Protein AF-A0A5C6TWB2-F1 (afdb_monomer)

Solvent-accessible surface area (backbone atoms only — not comparable to full-atom values): 8806 Å² total; per-residue (Å²): 140,82,81,82,75,72,58,64,56,62,56,48,50,59,52,48,52,56,48,44,76,72,67,66,64,63,64,49,78,42,69,60,56,75,75,88,86,59,88,61,54,70,69,56,42,51,41,51,52,53,50,51,54,56,35,52,79,69,75,27,47,76,49,73,40,46,72,63,59,36,45,56,64,33,48,85,78,68,26,86,47,74,66,45,42,40,52,53,47,27,77,78,40,60,91,45,51,91,55,5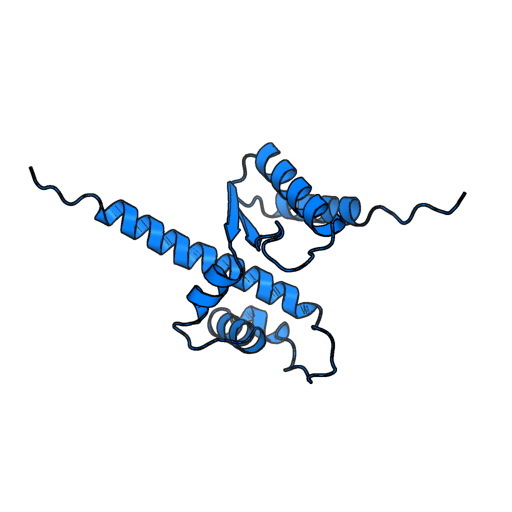9,68,74,89,78,56,94,90,52,77,86,60,78,54,50,58,59,41,57,50,49,45,47,53,51,28,46,56,53,53,48,49,51,51,51,52,52,64,61,62,68,70,69,90,78,127

Organism: NCBI:txid1176539

Structure (mmCIF, N/CA/C/O backbone):
data_AF-A0A5C6TWB2-F1
#
_entry.id   AF-A0A5C6TWB2-F1
#
loop_
_atom_site.group_PDB
_atom_site.id
_atom_site.type_symbol
_atom_site.label_atom_id
_atom_site.label_alt_id
_atom_site.label_comp_id
_atom_site.label_asym_id
_atom_site.label_entity_id
_atom_site.label_seq_id
_atom_site.pdbx_PDB_ins_code
_atom_site.Cartn_x
_atom_site.Cartn_y
_atom_site.Cartn_z
_atom_site.occupancy
_atom_site.B_iso_or_equiv
_atom_site.auth_seq_id
_atom_site.auth_comp_id
_atom_site.auth_asym_id
_atom_site.auth_atom_id
_atom_site.pdbx_PDB_model_num
ATOM 1 N N . MET A 1 1 ? -16.574 34.264 -2.355 1.00 31.61 1 MET A N 1
ATOM 2 C CA . MET A 1 1 ? -17.022 32.969 -1.799 1.00 31.61 1 MET A CA 1
ATOM 3 C C . MET A 1 1 ? -16.870 31.949 -2.913 1.00 31.61 1 MET A C 1
ATOM 5 O O . MET A 1 1 ? -17.583 32.057 -3.894 1.00 31.61 1 MET A O 1
ATOM 9 N N . SER A 1 2 ? -15.830 31.112 -2.863 1.00 33.62 2 SER A N 1
ATOM 10 C CA . SER A 1 2 ? -15.441 30.230 -3.975 1.00 33.62 2 SER A CA 1
ATOM 11 C C . SER A 1 2 ? -15.819 28.789 -3.648 1.00 33.62 2 SER A C 1
ATOM 13 O O . SER A 1 2 ? -15.489 28.296 -2.570 1.00 33.62 2 SER A O 1
ATOM 15 N N . ASP A 1 3 ? -16.534 28.175 -4.586 1.00 34.78 3 ASP A N 1
ATOM 16 C CA . ASP A 1 3 ? -17.171 26.868 -4.525 1.00 34.78 3 ASP A CA 1
ATOM 17 C C . ASP A 1 3 ? -16.318 25.731 -3.952 1.00 34.78 3 ASP A C 1
ATOM 19 O O . ASP A 1 3 ? -15.153 25.502 -4.293 1.00 34.78 3 ASP A O 1
ATOM 23 N N . THR A 1 4 ? -16.977 24.963 -3.092 1.00 44.50 4 THR A N 1
ATOM 24 C CA . THR A 1 4 ? -16.494 23.794 -2.369 1.00 44.50 4 THR A CA 1
ATOM 25 C C . THR A 1 4 ? -16.007 22.710 -3.331 1.00 44.50 4 THR A C 1
ATOM 27 O O . THR A 1 4 ? -16.767 21.885 -3.835 1.00 44.50 4 THR A O 1
ATOM 30 N N . LYS A 1 5 ? -14.688 22.669 -3.537 1.00 45.75 5 LYS A N 1
ATOM 31 C CA . LYS A 1 5 ? -13.926 21.500 -3.998 1.00 45.75 5 LYS A CA 1
ATOM 32 C C . LYS A 1 5 ? -14.345 20.310 -3.122 1.00 45.75 5 LYS A C 1
ATOM 34 O O . LYS A 1 5 ? -13.840 20.1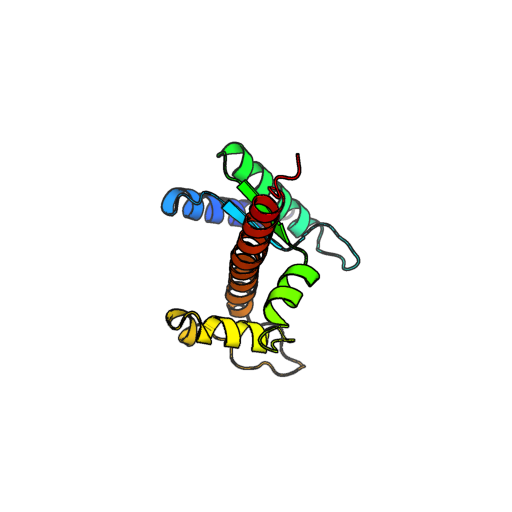80 -2.010 1.00 45.75 5 LYS A O 1
ATOM 39 N N . ALA A 1 6 ? -15.296 19.493 -3.581 1.00 52.31 6 ALA A N 1
ATOM 40 C CA . ALA A 1 6 ? -15.813 18.340 -2.843 1.00 52.31 6 ALA A CA 1
ATOM 41 C C . ALA A 1 6 ? -14.662 17.590 -2.154 1.00 52.31 6 ALA A C 1
ATOM 43 O O . ALA A 1 6 ? -13.671 17.253 -2.813 1.00 52.31 6 ALA A O 1
ATOM 44 N N . ASP A 1 7 ? -14.756 17.400 -0.834 1.00 82.50 7 ASP A N 1
ATOM 45 C CA . ASP A 1 7 ? -13.650 16.891 -0.024 1.00 82.50 7 ASP A CA 1
ATOM 46 C C . ASP A 1 7 ? -13.195 15.521 -0.551 1.00 82.50 7 ASP A C 1
ATOM 48 O O . ASP A 1 7 ? -13.847 14.488 -0.365 1.00 82.50 7 ASP A O 1
ATOM 52 N N . LYS A 1 8 ? -12.060 15.524 -1.259 1.00 82.06 8 LYS A N 1
ATOM 53 C CA . LYS A 1 8 ? -11.481 14.333 -1.888 1.00 82.06 8 LYS A CA 1
ATOM 54 C C . LYS A 1 8 ? -11.216 13.243 -0.855 1.00 82.06 8 LYS A C 1
ATOM 56 O O . LYS A 1 8 ? -11.328 12.069 -1.195 1.00 82.06 8 LYS A O 1
ATOM 61 N N . ASN A 1 9 ? -10.881 13.617 0.381 1.00 89.62 9 ASN A N 1
ATOM 62 C CA . ASN A 1 9 ? -10.632 12.653 1.443 1.00 89.62 9 ASN A CA 1
ATOM 63 C C . ASN A 1 9 ? -11.942 11.991 1.881 1.00 89.62 9 ASN A C 1
ATOM 65 O O . ASN A 1 9 ? -11.996 10.765 1.924 1.00 89.62 9 ASN A O 1
ATOM 69 N N . ALA A 1 10 ? -13.013 12.763 2.079 1.00 89.88 10 ALA A N 1
ATOM 70 C CA . ALA A 1 10 ? -14.342 12.211 2.349 1.00 89.88 10 ALA A CA 1
ATOM 71 C C . ALA A 1 10 ? -14.820 11.283 1.216 1.00 89.88 10 ALA A C 1
ATOM 73 O O . ALA A 1 10 ? -15.374 10.214 1.463 1.00 89.88 10 ALA A O 1
ATOM 74 N N . GLY A 1 11 ? -14.560 11.652 -0.043 1.00 92.44 11 GLY A N 1
ATOM 75 C CA . GLY A 1 11 ? -14.840 10.793 -1.196 1.00 92.44 11 GLY A CA 1
ATOM 76 C C . GLY A 1 11 ? -14.058 9.474 -1.184 1.00 92.44 11 GLY A C 1
ATOM 77 O O . GLY A 1 11 ? -14.613 8.434 -1.535 1.00 92.44 11 GLY A O 1
ATOM 78 N N . CYS A 1 12 ? -12.788 9.501 -0.774 1.00 91.50 12 CYS A N 1
ATOM 79 C CA . CYS A 1 12 ? -11.973 8.299 -0.596 1.00 91.50 12 CYS A CA 1
ATOM 80 C C . CYS A 1 12 ? -12.491 7.416 0.546 1.00 91.50 12 CYS A C 1
ATOM 82 O O . CYS A 1 12 ? -12.641 6.216 0.336 1.00 91.50 12 CYS A O 1
ATOM 84 N N . LEU A 1 13 ? -12.815 7.995 1.707 1.00 94.56 13 LEU A N 1
ATOM 85 C CA . LEU A 1 13 ? -13.324 7.248 2.863 1.00 94.56 13 LEU A CA 1
ATOM 86 C C . LEU A 1 13 ? -14.646 6.545 2.546 1.00 94.56 13 LEU A C 1
ATOM 88 O O . LEU A 1 13 ? -14.746 5.344 2.755 1.00 94.56 13 LEU A O 1
ATOM 92 N N . ARG A 1 14 ? -15.595 7.224 1.887 1.00 95.31 14 ARG A N 1
ATOM 93 C CA . ARG A 1 14 ? -16.853 6.588 1.451 1.00 95.31 14 ARG A CA 1
ATOM 94 C C . ARG A 1 14 ? -16.640 5.390 0.527 1.00 95.31 14 ARG A C 1
ATOM 96 O O . ARG A 1 14 ? -17.420 4.443 0.545 1.00 95.31 14 ARG A O 1
ATOM 103 N N . LYS A 1 15 ? -15.623 5.433 -0.341 1.00 95.12 15 LYS A N 1
ATOM 104 C CA . LYS A 1 15 ? -15.290 4.291 -1.208 1.00 95.12 15 LYS A CA 1
ATOM 105 C C . LYS A 1 15 ? -14.669 3.155 -0.406 1.00 95.12 15 LYS A C 1
ATOM 107 O O . LYS A 1 15 ? -15.011 2.006 -0.655 1.00 95.12 15 LYS A O 1
ATOM 112 N N . LEU A 1 16 ? -13.789 3.482 0.537 1.00 94.56 16 LEU A N 1
ATOM 113 C CA . LEU A 1 16 ? -13.174 2.497 1.414 1.00 94.56 16 LEU A CA 1
ATOM 114 C C . LEU A 1 16 ? -14.222 1.796 2.283 1.00 94.56 16 LEU A C 1
ATOM 116 O O . LEU A 1 16 ? -14.222 0.575 2.333 1.00 94.56 16 LEU A O 1
ATOM 120 N N . GLU A 1 17 ? -15.157 2.536 2.879 1.00 95.50 17 GLU A N 1
ATOM 121 C CA . GLU A 1 17 ? -16.267 1.967 3.655 1.00 95.50 17 GLU A CA 1
ATOM 122 C C . GLU A 1 17 ? -17.069 0.951 2.839 1.00 95.50 17 GLU A C 1
ATOM 124 O O . GLU A 1 17 ? -17.334 -0.142 3.320 1.00 95.50 17 GLU A O 1
ATOM 129 N N . LYS A 1 18 ? -17.384 1.253 1.571 1.00 96.56 18 LYS A N 1
ATOM 130 C CA . LYS A 1 18 ? -18.068 0.296 0.682 1.00 96.56 18 LYS A CA 1
ATOM 131 C C . LYS A 1 18 ? -17.263 -0.983 0.447 1.00 96.56 18 LYS A C 1
ATOM 133 O O . LYS A 1 18 ? -17.857 -2.044 0.297 1.00 96.56 18 LYS A O 1
ATOM 138 N N . ILE A 1 19 ? -15.936 -0.882 0.365 1.00 95.00 19 ILE A N 1
ATOM 139 C CA . ILE A 1 19 ? -15.054 -2.044 0.196 1.00 95.00 19 ILE A CA 1
ATOM 140 C C . ILE A 1 19 ? -15.011 -2.854 1.494 1.00 95.00 19 ILE A C 1
ATOM 142 O O . ILE A 1 19 ? -15.200 -4.064 1.440 1.00 95.00 19 ILE A O 1
ATOM 146 N N . ILE A 1 20 ? -14.838 -2.191 2.642 1.00 95.12 20 ILE A N 1
ATOM 147 C CA . ILE A 1 20 ? -14.837 -2.824 3.969 1.00 95.12 20 ILE A CA 1
ATOM 148 C C . ILE A 1 20 ? -16.152 -3.568 4.200 1.00 95.12 20 ILE A C 1
ATOM 150 O O . ILE A 1 20 ? -16.122 -4.747 4.518 1.00 95.12 20 ILE A O 1
ATOM 154 N N . SER A 1 21 ? -17.301 -2.930 3.961 1.00 95.00 21 SER A N 1
ATOM 155 C CA . SER A 1 21 ? -18.609 -3.570 4.150 1.00 95.00 21 SER A CA 1
ATOM 156 C C . SER A 1 21 ? -18.869 -4.738 3.198 1.00 95.00 21 SER A C 1
ATOM 158 O O . SER A 1 21 ? -19.740 -5.551 3.468 1.00 95.00 21 SER A O 1
ATOM 160 N N . ARG A 1 22 ? -18.182 -4.797 2.050 1.00 96.88 22 ARG A N 1
ATOM 161 C CA . ARG A 1 22 ? -18.362 -5.874 1.067 1.00 96.88 22 ARG A CA 1
ATOM 162 C C . ARG A 1 22 ? -17.430 -7.055 1.315 1.00 96.88 22 ARG A C 1
ATOM 164 O O . ARG A 1 22 ? -17.805 -8.179 1.008 1.00 96.88 22 ARG A O 1
ATOM 171 N N . LEU A 1 23 ? -16.197 -6.781 1.731 1.00 94.69 23 LEU A N 1
ATOM 172 C CA . LEU A 1 23 ? -15.136 -7.784 1.833 1.00 94.69 23 LEU A CA 1
ATOM 173 C C . LEU A 1 23 ? -14.840 -8.205 3.273 1.00 94.69 23 LEU A C 1
ATOM 175 O O . LEU A 1 23 ? -14.125 -9.181 3.450 1.00 94.69 23 LEU A O 1
ATOM 179 N N . GLU A 1 24 ? -15.336 -7.454 4.259 1.00 94.19 24 GLU A N 1
ATOM 180 C CA . GLU A 1 24 ? -15.157 -7.700 5.695 1.00 94.19 24 GLU A CA 1
ATOM 181 C C . GLU A 1 24 ? -13.706 -8.063 6.069 1.00 94.19 24 GLU A C 1
ATOM 183 O O . GLU A 1 24 ? -13.445 -9.119 6.647 1.00 94.19 24 GLU A O 1
ATOM 188 N N . PRO A 1 25 ? -12.720 -7.220 5.700 1.00 94.06 25 PRO A N 1
ATOM 189 C CA . PRO A 1 25 ? -11.325 -7.536 5.956 1.00 94.06 25 PRO A CA 1
ATOM 190 C C . PRO A 1 25 ? -11.036 -7.530 7.461 1.00 94.06 25 PRO A C 1
ATOM 192 O O . PRO A 1 25 ? -11.539 -6.683 8.192 1.00 94.06 25 PRO A O 1
ATOM 195 N N . GLN A 1 26 ? -10.160 -8.429 7.907 1.00 92.88 26 GLN A N 1
ATOM 196 C CA . GLN A 1 26 ? -9.679 -8.453 9.295 1.00 92.88 26 GLN A CA 1
ATOM 197 C C . GLN A 1 26 ? -8.538 -7.450 9.527 1.00 92.88 26 GLN A C 1
ATOM 199 O O . GLN A 1 26 ? -8.441 -6.852 10.599 1.00 92.88 26 GLN A O 1
ATOM 204 N N . THR A 1 27 ? -7.720 -7.218 8.495 1.00 93.31 27 THR A N 1
ATOM 205 C CA . THR A 1 27 ? -6.515 -6.386 8.574 1.00 93.31 27 THR A CA 1
ATOM 206 C C . THR A 1 27 ? -6.447 -5.413 7.397 1.00 93.31 27 THR A C 1
ATOM 208 O O . THR A 1 27 ? -6.677 -5.781 6.242 1.00 93.31 27 THR A O 1
ATOM 211 N N . ILE A 1 28 ? -6.094 -4.157 7.678 1.00 94.44 28 ILE A N 1
ATOM 212 C CA . ILE A 1 28 ? -5.780 -3.129 6.682 1.00 94.44 28 ILE A CA 1
ATOM 213 C C . ILE A 1 28 ? -4.282 -2.841 6.726 1.00 94.44 28 ILE A C 1
ATOM 215 O O . ILE A 1 28 ? -3.742 -2.404 7.741 1.00 94.44 28 ILE A O 1
ATOM 219 N N . VAL A 1 29 ? -3.614 -3.030 5.589 1.00 94.31 29 VAL A N 1
ATOM 220 C CA . VAL A 1 29 ? -2.179 -2.770 5.446 1.00 94.31 29 VAL A CA 1
ATOM 221 C C . VAL A 1 29 ? -1.954 -1.417 4.773 1.00 94.31 29 VAL A C 1
ATOM 223 O O . VAL A 1 29 ? -2.532 -1.130 3.723 1.00 94.31 29 VAL A O 1
ATOM 226 N N . LEU A 1 30 ? -1.095 -0.580 5.356 1.00 92.69 30 LEU A N 1
ATOM 227 C CA . LEU A 1 30 ? -0.726 0.731 4.824 1.00 92.69 30 LEU A CA 1
ATOM 228 C C . LEU A 1 30 ? 0.790 0.857 4.647 1.00 92.69 30 LEU A C 1
ATOM 230 O O . LEU A 1 30 ? 1.582 0.395 5.462 1.00 92.69 30 LEU A O 1
ATOM 234 N N . GLU A 1 31 ? 1.207 1.569 3.604 1.00 90.06 31 GLU A N 1
ATOM 235 C CA . GLU A 1 31 ? 2.579 2.072 3.534 1.00 90.06 31 GLU A CA 1
ATOM 236 C C . GLU A 1 31 ? 2.752 3.221 4.541 1.00 90.06 31 GLU A C 1
ATOM 238 O O . GLU A 1 31 ? 1.863 4.070 4.673 1.00 90.06 31 GLU A O 1
ATOM 243 N N . ALA A 1 32 ? 3.912 3.290 5.197 1.00 88.50 32 ALA A N 1
ATOM 244 C CA . ALA A 1 32 ? 4.281 4.357 6.115 1.00 88.50 32 ALA A CA 1
ATOM 245 C C . ALA A 1 32 ? 4.006 5.732 5.491 1.00 88.50 32 ALA A C 1
ATOM 247 O O . ALA A 1 32 ? 4.536 6.112 4.437 1.00 88.50 32 ALA A O 1
ATOM 248 N N . PHE A 1 33 ? 3.114 6.464 6.149 1.00 83.06 33 PHE A N 1
ATOM 249 C CA . PHE A 1 33 ? 2.581 7.734 5.672 1.00 83.06 33 PHE A CA 1
ATOM 250 C C . PHE A 1 33 ? 3.046 8.919 6.515 1.00 83.06 33 PHE A C 1
ATOM 252 O O . PHE A 1 33 ? 2.946 10.053 6.044 1.00 83.06 33 PHE A O 1
ATOM 259 N N . GLU A 1 34 ? 3.567 8.666 7.717 1.00 76.25 34 GLU A N 1
ATOM 260 C CA . GLU A 1 34 ? 4.221 9.685 8.529 1.00 76.25 34 GLU A CA 1
ATOM 261 C C . GLU A 1 34 ? 5.572 10.069 7.893 1.00 76.25 34 GLU A C 1
ATOM 263 O O . GLU A 1 34 ? 6.261 9.227 7.304 1.00 76.25 34 GLU A O 1
ATOM 268 N N . PRO A 1 35 ? 5.940 11.357 7.914 1.00 60.31 35 PRO A N 1
ATOM 269 C CA . PRO A 1 35 ? 7.107 11.839 7.190 1.00 60.31 35 PRO A CA 1
ATOM 270 C C . PRO A 1 35 ? 8.407 11.356 7.850 1.00 60.31 35 PRO A C 1
ATOM 272 O O . PRO A 1 35 ? 8.714 11.771 8.959 1.00 60.31 35 PRO A O 1
ATOM 275 N N . SER A 1 36 ? 9.207 10.543 7.147 1.00 60.78 36 SER A N 1
ATOM 276 C CA . SER A 1 36 ? 10.587 10.235 7.572 1.00 60.78 36 SER A CA 1
ATOM 277 C C . SER A 1 36 ? 11.659 11.064 6.851 1.00 60.78 36 SER A C 1
ATOM 279 O O . SER A 1 36 ? 12.752 11.223 7.377 1.00 60.78 36 SER A O 1
ATOM 281 N N . SER A 1 37 ? 11.363 11.630 5.673 1.00 48.44 37 SER A N 1
ATOM 282 C CA . SER A 1 37 ? 12.286 12.525 4.932 1.00 48.44 37 SER A CA 1
ATOM 283 C C . SER A 1 37 ? 11.691 13.131 3.651 1.00 48.44 37 SER A C 1
ATOM 285 O O . SER A 1 37 ? 12.175 14.147 3.160 1.00 48.44 37 SER A O 1
ATOM 287 N N . ALA A 1 38 ? 10.609 12.558 3.109 1.00 52.62 38 ALA A N 1
ATOM 288 C CA . ALA A 1 38 ? 9.909 13.079 1.935 1.00 52.62 38 ALA A CA 1
ATOM 289 C C . ALA A 1 38 ? 8.541 13.657 2.327 1.00 52.62 38 ALA A C 1
ATOM 291 O O . ALA A 1 38 ? 7.731 12.972 2.953 1.00 52.62 38 ALA A O 1
ATOM 292 N N . LYS A 1 39 ? 8.269 14.911 1.933 1.00 55.72 39 LYS A N 1
ATOM 293 C CA . LYS A 1 39 ? 7.019 15.645 2.205 1.00 55.72 39 LYS A CA 1
ATOM 294 C C . LYS A 1 39 ? 5.809 14.948 1.557 1.00 55.72 39 LYS A C 1
ATOM 296 O O . LYS A 1 39 ? 5.337 15.360 0.497 1.00 55.72 39 LYS A O 1
ATOM 301 N N . ARG A 1 40 ? 5.262 13.899 2.188 1.00 70.56 40 ARG A N 1
ATOM 302 C CA . ARG A 1 40 ? 3.882 13.464 1.921 1.00 70.56 40 ARG A CA 1
ATOM 303 C C . ARG A 1 40 ? 2.993 14.678 2.181 1.00 70.56 40 ARG A C 1
ATOM 305 O O . ARG A 1 40 ? 3.134 15.350 3.200 1.00 70.56 40 ARG A O 1
ATOM 312 N N . SER A 1 41 ? 2.096 14.994 1.247 1.00 80.25 41 SER A N 1
ATOM 313 C CA . SER A 1 41 ? 1.199 16.135 1.443 1.00 80.25 41 SER A CA 1
ATOM 314 C C . SER A 1 41 ? 0.400 15.939 2.734 1.00 80.25 41 SER A C 1
ATOM 316 O O . SER A 1 41 ? -0.087 14.834 2.986 1.00 80.25 41 SER A O 1
ATOM 318 N N . THR A 1 42 ? 0.211 17.007 3.507 1.00 84.50 42 THR A N 1
ATOM 319 C CA . THR A 1 42 ? -0.600 17.012 4.740 1.00 84.50 42 THR A CA 1
ATOM 320 C C . THR A 1 42 ? -1.967 16.355 4.537 1.00 84.50 42 THR A C 1
ATOM 322 O O . THR A 1 42 ? -2.460 15.637 5.402 1.00 84.50 42 THR A O 1
ATOM 325 N N . ARG A 1 43 ? -2.555 16.522 3.346 1.00 87.62 43 ARG A N 1
ATOM 326 C CA . ARG A 1 43 ? -3.810 15.881 2.943 1.00 87.62 43 ARG A CA 1
ATOM 327 C C . ARG A 1 43 ? -3.751 14.346 2.949 1.00 87.62 43 ARG A C 1
ATOM 329 O O . ARG A 1 43 ? -4.729 13.726 3.356 1.00 87.62 43 ARG A O 1
ATOM 336 N N . ILE A 1 44 ? -2.655 13.740 2.483 1.00 87.06 44 ILE A N 1
ATOM 337 C CA . ILE A 1 44 ? -2.478 12.274 2.458 1.00 87.06 44 ILE A CA 1
ATOM 338 C C . ILE A 1 44 ? -2.301 11.745 3.878 1.00 87.06 44 ILE A C 1
ATOM 340 O O . ILE A 1 44 ? -2.951 10.770 4.226 1.00 87.06 44 ILE A O 1
ATOM 344 N N . VAL A 1 45 ? -1.501 12.423 4.707 1.00 89.38 45 VAL A N 1
ATOM 345 C CA . VAL A 1 45 ? -1.337 12.059 6.125 1.00 89.38 45 VAL A CA 1
ATOM 346 C C . VAL A 1 45 ? -2.690 12.065 6.836 1.00 89.38 45 VAL A C 1
ATOM 348 O O . VAL A 1 45 ? -3.055 11.088 7.481 1.00 89.38 45 VAL A O 1
ATOM 351 N N . ARG A 1 46 ? -3.488 13.126 6.642 1.00 90.38 46 ARG A N 1
ATOM 352 C CA . ARG A 1 46 ? -4.855 13.211 7.182 1.00 90.38 46 ARG A CA 1
ATOM 353 C C . ARG A 1 46 ? -5.739 12.063 6.701 1.00 90.38 46 ARG A C 1
ATOM 355 O O . ARG A 1 46 ? -6.416 11.460 7.519 1.00 90.38 46 ARG A O 1
ATOM 362 N N . LEU A 1 47 ? -5.709 11.745 5.403 1.00 91.81 47 LEU A N 1
ATOM 363 C CA . LEU A 1 47 ? -6.482 10.628 4.858 1.00 91.81 47 LEU A CA 1
ATOM 364 C C . LEU A 1 47 ? -6.081 9.303 5.514 1.00 91.81 47 LEU A C 1
ATOM 366 O O . LEU A 1 47 ? -6.957 8.578 5.964 1.00 91.81 47 LEU A O 1
ATOM 370 N N . CYS A 1 48 ? -4.785 9.002 5.600 1.00 92.25 48 CYS A N 1
ATOM 371 C CA . CYS A 1 48 ? -4.302 7.774 6.226 1.00 92.25 48 CYS A CA 1
ATOM 372 C C . CYS A 1 48 ? -4.716 7.689 7.698 1.00 92.25 48 CYS A C 1
ATOM 374 O O . CYS A 1 48 ? -5.234 6.659 8.107 1.00 92.25 48 CYS A O 1
ATOM 376 N N . ARG A 1 49 ? -4.604 8.777 8.472 1.00 93.06 49 ARG A N 1
ATOM 377 C CA . ARG A 1 49 ? -5.092 8.815 9.863 1.00 93.06 49 ARG A CA 1
ATOM 378 C C . ARG A 1 49 ? -6.597 8.562 9.962 1.00 93.06 49 ARG A C 1
ATOM 380 O O . ARG A 1 49 ? -7.024 7.813 10.832 1.00 93.06 49 ARG A O 1
ATOM 387 N N . SER A 1 50 ? -7.399 9.125 9.056 1.00 95.00 50 SER A N 1
ATOM 388 C CA . SER A 1 50 ? -8.837 8.830 8.999 1.00 95.00 50 SER A CA 1
ATOM 389 C C . SER A 1 50 ? -9.124 7.371 8.635 1.00 95.00 50 SER A C 1
ATOM 391 O O . SER A 1 50 ? -10.064 6.797 9.170 1.00 95.00 50 SER A O 1
ATOM 393 N N . VAL A 1 51 ? -8.315 6.761 7.762 1.00 94.44 51 VAL A N 1
ATOM 394 C CA . VAL A 1 51 ? -8.403 5.325 7.455 1.00 94.44 51 VAL A CA 1
ATOM 395 C C . VAL A 1 51 ? -8.089 4.487 8.693 1.00 94.44 51 VAL A C 1
ATOM 397 O O . VAL A 1 51 ? -8.844 3.568 8.987 1.00 94.44 51 VAL A O 1
ATOM 400 N N . VAL A 1 52 ? -7.039 4.828 9.448 1.00 94.44 52 VAL A N 1
ATOM 401 C CA . VAL A 1 52 ? -6.705 4.139 10.707 1.00 94.44 52 VAL A CA 1
ATOM 402 C C . VAL A 1 52 ? -7.852 4.245 11.712 1.00 94.44 52 VAL A C 1
ATOM 404 O O . VAL A 1 52 ? -8.285 3.232 12.248 1.00 94.44 52 VAL A O 1
ATOM 407 N N . ALA A 1 5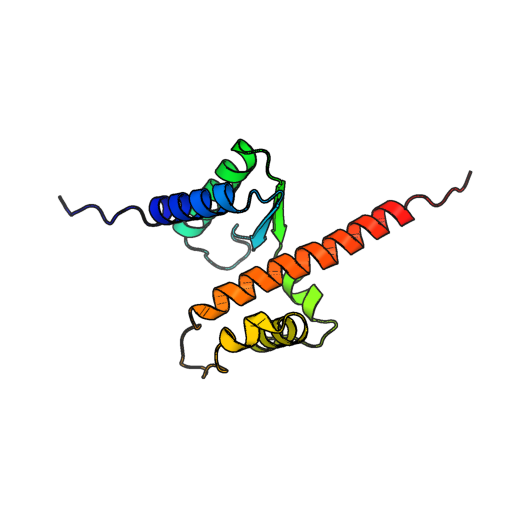3 ? -8.399 5.445 11.917 1.00 95.31 53 ALA A N 1
ATOM 408 C CA . ALA A 1 53 ? -9.511 5.654 12.843 1.00 95.31 53 ALA A CA 1
ATOM 409 C C . ALA A 1 53 ? -10.779 4.882 12.429 1.00 95.31 53 ALA A C 1
ATOM 411 O O . ALA A 1 53 ? -11.457 4.297 13.272 1.00 95.31 53 ALA A O 1
ATOM 412 N N . LEU A 1 54 ? -11.094 4.849 11.128 1.00 94.81 54 LEU A N 1
ATOM 413 C CA . LEU A 1 54 ? -12.193 4.042 10.592 1.00 94.81 54 LEU A CA 1
ATOM 414 C C . LEU A 1 54 ? -11.951 2.544 10.810 1.00 94.81 54 LEU A C 1
ATOM 416 O O . LEU A 1 54 ? -12.887 1.811 11.111 1.00 94.81 54 LEU A O 1
ATOM 420 N N . ALA A 1 55 ? -10.712 2.088 10.645 1.00 93.75 55 ALA A N 1
ATOM 421 C CA . ALA A 1 55 ? -10.373 0.687 10.817 1.00 93.75 55 ALA A CA 1
ATOM 422 C C . ALA A 1 55 ? -10.538 0.237 12.276 1.00 93.75 55 ALA A C 1
ATOM 424 O O . ALA A 1 55 ? -11.228 -0.740 12.563 1.00 93.75 55 ALA A O 1
ATOM 425 N N . GLN A 1 56 ? -9.984 1.027 13.196 1.00 92.88 56 GLN A N 1
ATOM 426 C CA . GLN A 1 56 ? -10.058 0.793 14.636 1.00 92.88 56 GLN A CA 1
ATOM 427 C C . GLN A 1 56 ? -11.499 0.826 15.156 1.00 92.88 56 GLN A C 1
ATOM 429 O O . GLN A 1 56 ? -11.875 -0.029 15.953 1.00 92.88 56 GLN A O 1
ATOM 434 N N . SER A 1 57 ? -12.340 1.752 14.675 1.00 94.38 57 SER A N 1
ATOM 435 C CA . SER A 1 57 ? -13.754 1.816 15.086 1.00 94.38 57 SER A CA 1
ATOM 436 C C . SER A 1 57 ? -14.584 0.608 14.639 1.00 94.38 57 SER A C 1
ATOM 438 O O . SER A 1 57 ? -15.685 0.392 15.140 1.00 94.38 57 SER A O 1
ATOM 440 N N . ARG A 1 58 ? -14.053 -0.191 13.710 1.00 92.69 58 ARG A N 1
ATOM 441 C CA . ARG A 1 58 ? -14.641 -1.437 13.208 1.00 92.69 58 ARG A CA 1
ATOM 442 C C . ARG A 1 58 ? -13.939 -2.685 13.758 1.00 92.69 58 ARG A C 1
ATOM 444 O O . ARG A 1 58 ? -14.259 -3.779 13.314 1.00 92.69 58 ARG A O 1
ATOM 451 N N . GLY A 1 59 ? -12.994 -2.530 14.690 1.00 93.00 59 GLY A N 1
ATOM 452 C CA . GLY A 1 59 ? -12.250 -3.642 15.290 1.00 93.00 59 GLY A CA 1
ATOM 453 C C . GLY A 1 59 ? -11.241 -4.317 14.355 1.00 93.00 59 GLY A C 1
ATOM 454 O O . GLY A 1 59 ? -10.814 -5.429 14.642 1.00 93.00 59 GLY A O 1
ATOM 455 N N . MET A 1 60 ? -10.868 -3.674 13.245 1.00 94.75 60 MET A N 1
ATOM 456 C CA . MET A 1 60 ? -9.871 -4.210 12.316 1.00 94.75 60 MET A CA 1
ATOM 457 C C . MET A 1 60 ? -8.452 -3.891 12.788 1.00 94.75 60 MET A C 1
ATOM 459 O O . MET A 1 60 ? -8.180 -2.801 13.302 1.00 94.75 60 MET A O 1
ATOM 463 N N . GLU A 1 61 ? -7.527 -4.810 12.528 1.00 94.00 61 GLU A N 1
ATOM 464 C CA . GLU A 1 61 ? -6.102 -4.562 12.709 1.00 94.00 61 GLU A CA 1
ATOM 465 C C . GLU A 1 61 ? -5.597 -3.595 11.627 1.00 94.00 61 GLU A C 1
ATOM 467 O O . GLU A 1 61 ? -5.989 -3.665 10.459 1.00 94.00 61 GLU A O 1
ATOM 472 N N . VAL A 1 62 ? -4.698 -2.685 12.003 1.00 93.06 62 VAL A N 1
ATOM 473 C CA . VAL A 1 62 ? -3.992 -1.827 11.048 1.00 93.06 62 VAL A CA 1
ATOM 474 C C . VAL A 1 62 ? -2.503 -2.066 11.171 1.00 93.06 62 VAL A C 1
ATOM 476 O O . VAL A 1 62 ? -1.914 -1.800 12.216 1.00 93.06 62 VAL A O 1
ATOM 479 N N . VAL A 1 63 ? -1.887 -2.485 10.070 1.00 93.00 63 VAL A N 1
ATOM 480 C CA . VAL A 1 63 ? -0.445 -2.720 9.998 1.00 93.00 63 VAL A CA 1
ATOM 481 C C . VAL A 1 63 ? 0.187 -1.723 9.042 1.00 93.00 63 VAL A C 1
ATOM 483 O O . VAL A 1 63 ? -0.335 -1.454 7.958 1.00 93.00 63 VAL A O 1
ATOM 486 N N . VAL A 1 64 ? 1.318 -1.151 9.446 1.00 91.06 64 VAL A N 1
ATOM 487 C CA . VAL A 1 64 ? 2.031 -0.136 8.669 1.00 91.06 64 VAL A CA 1
ATOM 488 C C . VAL A 1 64 ? 3.442 -0.620 8.366 1.00 91.06 64 VAL A C 1
ATOM 490 O O . VAL A 1 64 ? 4.172 -0.971 9.287 1.00 91.06 64 VAL A O 1
ATOM 493 N N . TYR A 1 65 ? 3.836 -0.584 7.091 1.00 90.69 65 TYR A N 1
ATOM 494 C CA . TYR A 1 65 ? 5.184 -0.947 6.646 1.00 90.69 65 TYR A CA 1
ATOM 495 C C . TYR A 1 65 ? 5.891 0.218 5.971 1.00 90.69 65 TYR A C 1
ATOM 497 O O . TYR A 1 65 ? 5.331 0.929 5.134 1.00 90.69 65 TYR A O 1
ATOM 505 N N . THR A 1 66 ? 7.163 0.401 6.286 1.00 89.31 66 THR A N 1
ATOM 506 C CA . THR A 1 66 ? 8.036 1.335 5.585 1.00 89.31 66 THR A CA 1
ATOM 507 C C . THR A 1 66 ? 8.328 0.856 4.163 1.00 89.31 66 THR A C 1
ATOM 509 O O . THR A 1 66 ? 8.291 -0.332 3.841 1.00 89.31 66 THR A O 1
ATOM 512 N N . LYS A 1 67 ? 8.716 1.790 3.286 1.00 86.94 67 LYS A N 1
ATOM 513 C CA . LYS A 1 67 ? 9.226 1.429 1.951 1.00 86.94 67 LYS A CA 1
ATOM 514 C C . LYS A 1 67 ? 10.437 0.500 2.020 1.00 86.94 67 LYS A C 1
ATOM 516 O O . LYS A 1 67 ? 10.638 -0.271 1.090 1.00 86.94 67 LYS A O 1
ATOM 521 N N . GLY A 1 68 ? 11.260 0.631 3.063 1.00 88.12 68 GLY A N 1
ATOM 522 C CA . GLY A 1 68 ? 12.437 -0.207 3.276 1.00 88.12 68 GLY A CA 1
ATOM 523 C C . GLY A 1 68 ? 12.044 -1.658 3.528 1.00 88.12 68 GLY A C 1
ATOM 524 O O . GLY A 1 68 ? 12.527 -2.530 2.818 1.00 88.12 68 GLY A O 1
ATOM 525 N N . GLU A 1 69 ? 11.106 -1.887 4.449 1.00 89.81 69 GLU A N 1
ATOM 526 C CA . GLU A 1 69 ? 10.575 -3.222 4.769 1.00 89.81 69 GLU A CA 1
ATOM 527 C C . GLU A 1 69 ? 9.876 -3.872 3.574 1.00 89.81 69 GLU A C 1
ATOM 529 O O . GLU A 1 69 ? 10.099 -5.042 3.283 1.00 89.81 69 GLU A O 1
ATOM 534 N N . ILE A 1 70 ? 9.070 -3.111 2.825 1.00 91.06 70 ILE A N 1
ATOM 535 C CA . ILE A 1 70 ? 8.450 -3.647 1.607 1.00 91.06 70 ILE A CA 1
ATOM 536 C C . ILE A 1 70 ? 9.545 -4.034 0.606 1.00 91.06 70 ILE A C 1
ATOM 538 O O . ILE A 1 70 ? 9.527 -5.136 0.076 1.00 91.06 70 ILE A O 1
ATOM 542 N N . ARG A 1 71 ? 10.532 -3.163 0.360 1.00 89.62 71 ARG A N 1
ATOM 543 C CA . ARG A 1 71 ? 11.617 -3.441 -0.596 1.00 89.62 71 ARG A CA 1
ATOM 544 C C . ARG A 1 71 ? 12.485 -4.630 -0.196 1.00 89.62 71 ARG A C 1
ATOM 546 O O . ARG A 1 71 ? 12.875 -5.384 -1.081 1.00 89.62 71 ARG A O 1
ATOM 553 N N . SER A 1 72 ? 12.793 -4.808 1.088 1.00 89.75 72 SER A N 1
ATOM 554 C CA . SER A 1 72 ? 13.617 -5.934 1.540 1.00 89.75 72 SER A CA 1
ATOM 555 C C . SER A 1 72 ? 12.941 -7.279 1.266 1.00 89.75 72 SER A C 1
ATOM 557 O O . SER A 1 72 ? 13.628 -8.213 0.862 1.00 89.75 72 SER A O 1
ATOM 559 N N . CYS A 1 73 ? 11.607 -7.354 1.353 1.00 90.44 73 CYS A N 1
ATOM 560 C CA . CYS A 1 73 ? 10.849 -8.564 1.009 1.00 90.44 73 CYS A CA 1
ATOM 561 C C . CYS A 1 73 ? 11.028 -8.988 -0.458 1.00 90.44 73 CYS A C 1
ATOM 563 O O . CYS A 1 73 ? 10.990 -10.173 -0.771 1.00 90.44 73 CYS A O 1
ATOM 565 N N . PHE A 1 74 ? 11.244 -8.030 -1.362 1.00 90.69 74 PHE A N 1
ATOM 566 C CA . PHE A 1 74 ? 11.441 -8.294 -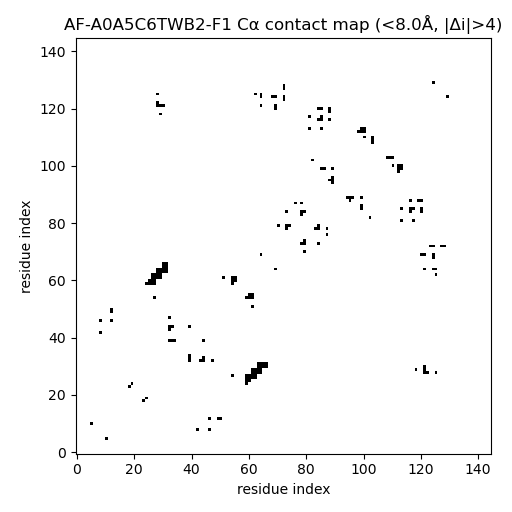2.790 1.00 90.69 74 PHE A CA 1
ATOM 567 C C . PHE A 1 74 ? 12.920 -8.410 -3.192 1.00 90.69 74 PHE A C 1
ATOM 569 O O . PHE A 1 74 ? 13.224 -8.808 -4.319 1.00 90.69 74 PHE A O 1
ATOM 576 N N . ALA A 1 75 ? 13.852 -8.113 -2.281 1.00 88.81 75 ALA A N 1
ATOM 577 C CA . ALA A 1 75 ? 15.283 -8.191 -2.559 1.00 88.81 75 ALA A CA 1
ATOM 578 C C . ALA A 1 75 ? 15.747 -9.632 -2.831 1.00 88.81 75 ALA A C 1
ATOM 580 O O . ALA A 1 75 ? 16.603 -9.839 -3.690 1.00 88.81 75 ALA A O 1
ATOM 581 N N . SER A 1 76 ? 15.149 -10.622 -2.158 1.00 83.62 76 SER A N 1
ATOM 582 C CA . SER A 1 76 ? 15.447 -12.053 -2.334 1.00 83.62 76 SER A CA 1
ATOM 583 C C . SER A 1 76 ? 15.128 -12.567 -3.742 1.00 83.62 76 SER A C 1
ATOM 585 O O . SER A 1 76 ? 15.828 -13.434 -4.254 1.00 83.62 76 SER A O 1
ATOM 587 N N . VAL A 1 77 ? 14.120 -11.987 -4.401 1.00 86.69 77 VAL A N 1
ATOM 588 C CA . VAL A 1 77 ? 13.740 -12.292 -5.792 1.00 86.69 77 VAL A CA 1
ATOM 589 C C . VAL A 1 77 ? 14.377 -11.333 -6.803 1.00 86.69 77 VAL A C 1
ATOM 591 O O . VAL A 1 77 ? 13.981 -11.297 -7.967 1.00 86.69 77 VAL A O 1
ATOM 594 N N . GLY A 1 78 ? 15.349 -10.529 -6.362 1.00 89.50 78 GLY A N 1
ATOM 595 C CA . GLY A 1 78 ? 16.110 -9.611 -7.207 1.00 89.50 78 GLY A CA 1
ATOM 596 C C . GLY A 1 78 ? 15.338 -8.384 -7.700 1.00 89.50 78 GLY A C 1
ATOM 597 O O . GLY A 1 78 ? 15.884 -7.624 -8.495 1.00 89.50 78 GLY A O 1
ATOM 598 N N . ALA A 1 79 ? 14.108 -8.150 -7.234 1.00 92.38 79 ALA A N 1
ATOM 599 C CA . ALA A 1 79 ? 13.301 -7.012 -7.663 1.00 92.38 79 ALA A CA 1
ATOM 600 C C . ALA A 1 79 ? 13.670 -5.748 -6.870 1.00 92.38 79 ALA A C 1
ATOM 602 O O . ALA A 1 79 ? 13.437 -5.643 -5.666 1.00 92.38 79 ALA A O 1
ATOM 603 N N . ARG A 1 80 ? 14.259 -4.767 -7.557 1.00 88.38 80 ARG A N 1
ATOM 604 C CA . ARG A 1 80 ? 14.805 -3.524 -6.984 1.00 88.38 80 ARG A CA 1
ATOM 605 C C . ARG A 1 80 ? 13.983 -2.298 -7.368 1.00 88.38 80 ARG A C 1
ATOM 607 O O . ARG A 1 80 ? 13.941 -1.311 -6.626 1.00 88.38 80 ARG A O 1
ATOM 614 N N . THR A 1 81 ? 13.320 -2.341 -8.517 1.00 89.12 81 THR A N 1
ATOM 615 C CA . THR A 1 81 ? 12.465 -1.268 -9.030 1.00 89.12 81 THR A CA 1
ATOM 616 C C . THR A 1 81 ? 10.983 -1.583 -8.828 1.00 89.12 81 THR A C 1
ATOM 618 O O . THR A 1 81 ? 10.584 -2.732 -8.673 1.00 89.12 81 THR A O 1
ATOM 621 N N . ARG A 1 82 ? 10.121 -0.556 -8.866 1.00 88.56 82 ARG A N 1
ATOM 622 C CA . ARG A 1 82 ? 8.660 -0.766 -8.795 1.00 88.56 82 ARG A CA 1
ATOM 623 C C . ARG A 1 82 ? 8.130 -1.612 -9.953 1.00 88.56 82 ARG A C 1
ATOM 625 O O . ARG A 1 82 ? 7.172 -2.348 -9.763 1.00 88.56 82 ARG A O 1
ATOM 632 N N . GLN A 1 83 ? 8.749 -1.496 -11.129 1.00 90.75 83 GLN A N 1
ATOM 633 C CA . GLN A 1 83 ? 8.382 -2.286 -12.300 1.00 90.75 83 GLN A CA 1
ATOM 634 C C . GLN A 1 83 ? 8.723 -3.763 -12.079 1.00 90.75 83 GLN A C 1
ATOM 636 O O . GLN A 1 83 ? 7.855 -4.612 -12.235 1.00 90.75 83 GLN A O 1
ATOM 641 N N . GLU A 1 84 ? 9.938 -4.057 -11.613 1.00 92.50 84 GLU A N 1
ATOM 642 C CA . GLU A 1 84 ? 10.362 -5.428 -11.295 1.00 92.50 84 GLU A CA 1
ATOM 643 C C . GLU A 1 84 ? 9.524 -6.039 -10.165 1.00 92.50 84 GLU A C 1
ATOM 645 O O . GLU A 1 84 ? 9.205 -7.224 -10.211 1.00 92.50 84 GLU A O 1
ATOM 650 N N . VAL A 1 85 ? 9.131 -5.239 -9.164 1.00 92.94 85 VAL A N 1
ATOM 651 C CA . VAL A 1 85 ? 8.200 -5.674 -8.110 1.00 92.94 85 VAL A CA 1
ATOM 652 C C . VAL A 1 85 ? 6.837 -6.013 -8.710 1.00 92.94 85 VAL A C 1
ATOM 654 O O . VAL A 1 85 ? 6.296 -7.072 -8.415 1.00 92.94 85 VAL A O 1
ATOM 657 N N . ALA A 1 86 ? 6.288 -5.165 -9.584 1.00 92.81 86 ALA A N 1
ATOM 658 C CA . ALA A 1 86 ? 5.019 -5.445 -10.251 1.00 92.81 86 ALA A CA 1
ATOM 659 C C . ALA A 1 86 ? 5.086 -6.734 -11.092 1.00 92.81 86 ALA A C 1
ATOM 661 O O . ALA A 1 86 ? 4.184 -7.565 -11.025 1.00 92.81 86 ALA A O 1
ATOM 662 N N . GLU A 1 87 ? 6.181 -6.947 -11.820 1.00 93.06 87 GLU A N 1
ATOM 663 C CA . GLU A 1 87 ? 6.428 -8.175 -12.580 1.00 93.06 87 GLU A CA 1
ATOM 664 C C . GLU A 1 87 ? 6.575 -9.402 -11.673 1.00 93.06 87 GLU A C 1
ATOM 666 O O . GLU A 1 87 ? 6.026 -10.458 -11.983 1.00 93.06 87 GLU A O 1
ATOM 671 N N . ALA A 1 88 ? 7.268 -9.275 -10.537 1.00 93.00 88 ALA A N 1
ATOM 672 C CA . ALA A 1 88 ? 7.369 -10.339 -9.541 1.00 93.00 88 ALA A CA 1
ATOM 673 C C . ALA A 1 88 ? 5.996 -10.720 -8.976 1.00 93.00 88 ALA A C 1
ATOM 675 O O . ALA A 1 88 ? 5.700 -11.905 -8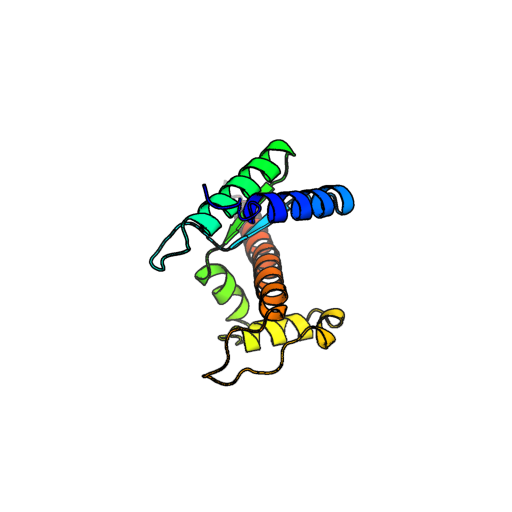.848 1.00 93.00 88 ALA A O 1
ATOM 676 N N . ILE A 1 89 ? 5.136 -9.734 -8.711 1.00 93.00 89 ILE A N 1
ATOM 677 C CA . ILE A 1 89 ? 3.759 -9.968 -8.264 1.00 93.00 89 ILE A CA 1
ATOM 678 C C . ILE A 1 89 ? 2.963 -10.723 -9.329 1.00 93.00 89 ILE A C 1
ATOM 680 O O . ILE A 1 89 ? 2.287 -11.687 -8.990 1.00 93.00 89 ILE A O 1
ATOM 684 N N . VAL A 1 90 ? 3.057 -10.336 -10.605 1.00 93.69 90 VAL A N 1
ATOM 685 C CA . VAL A 1 90 ? 2.351 -11.034 -11.696 1.00 93.69 90 VAL A CA 1
ATOM 686 C C . VAL A 1 90 ? 2.821 -12.479 -11.842 1.00 93.69 90 VAL A C 1
ATOM 688 O O . VAL A 1 90 ? 1.989 -13.355 -12.050 1.00 93.69 90 VAL A O 1
ATOM 691 N N . ARG A 1 91 ? 4.124 -12.752 -11.679 1.00 90.62 91 ARG A N 1
ATOM 692 C CA . ARG A 1 91 ? 4.645 -14.132 -11.699 1.00 90.62 91 ARG A CA 1
ATOM 693 C C . ARG A 1 91 ? 4.025 -15.008 -10.609 1.00 90.62 91 ARG A C 1
ATOM 695 O O . ARG A 1 91 ? 3.822 -16.194 -10.843 1.00 90.62 91 ARG A O 1
ATOM 702 N N . SER A 1 92 ? 3.721 -14.434 -9.446 1.00 85.62 92 SER A N 1
ATOM 703 C CA . SER A 1 92 ? 3.081 -15.147 -8.332 1.00 85.62 92 SER A CA 1
ATOM 704 C C . SER A 1 92 ? 1.550 -15.134 -8.399 1.00 85.62 92 SER A C 1
ATOM 706 O O . SER A 1 92 ? 0.904 -16.004 -7.823 1.00 85.62 92 SER A O 1
ATOM 708 N N . PHE A 1 93 ? 0.955 -14.149 -9.075 1.00 87.19 93 PHE A N 1
ATOM 709 C CA . PHE A 1 93 ? -0.488 -13.962 -9.171 1.00 87.19 93 PHE A CA 1
ATOM 710 C C . PHE A 1 93 ? -0.891 -13.552 -10.593 1.00 87.19 93 PHE A C 1
ATOM 712 O O . PHE A 1 93 ? -1.086 -12.378 -10.924 1.00 87.19 93 PHE A O 1
ATOM 719 N N . GLU A 1 94 ? -1.048 -14.579 -11.423 1.00 88.94 94 GLU A N 1
ATOM 720 C CA . GLU A 1 94 ? -1.348 -14.492 -12.852 1.00 88.94 94 GLU A CA 1
ATOM 721 C C . GLU A 1 94 ? -2.548 -13.587 -13.217 1.00 88.94 94 GLU A C 1
ATOM 723 O O . GLU A 1 94 ? -2.430 -12.833 -14.185 1.00 88.94 94 GLU A O 1
ATOM 728 N N . PRO A 1 95 ? -3.668 -13.536 -12.456 1.00 91.62 95 PRO A N 1
ATOM 729 C CA . PRO A 1 95 ? -4.813 -12.686 -12.810 1.00 91.62 95 PRO A CA 1
ATOM 730 C C . PRO A 1 95 ? -4.515 -11.179 -12.884 1.00 91.62 95 PRO A C 1
ATOM 732 O O . PRO A 1 95 ? -5.311 -10.418 -13.434 1.00 91.62 95 PRO A O 1
ATOM 735 N N . LEU A 1 96 ? -3.385 -10.713 -12.337 1.00 89.56 96 LEU A N 1
ATOM 736 C CA . LEU A 1 96 ? -2.960 -9.314 -12.452 1.00 89.56 96 LEU A CA 1
ATOM 737 C C . LEU A 1 96 ? -2.156 -9.009 -13.721 1.00 89.56 96 LEU A C 1
ATOM 739 O O . LEU A 1 96 ? -1.813 -7.842 -13.931 1.00 89.56 96 LEU A O 1
ATOM 743 N N . ARG A 1 97 ? -1.884 -9.993 -14.589 1.00 91.31 97 ARG A N 1
ATOM 744 C CA . ARG A 1 97 ? -1.096 -9.793 -15.816 1.00 91.31 97 ARG A CA 1
ATOM 745 C C . ARG A 1 97 ? -1.654 -8.669 -16.688 1.00 91.31 97 ARG A C 1
ATOM 747 O O . ARG A 1 97 ? -0.911 -7.765 -17.059 1.00 91.31 97 ARG A O 1
ATOM 754 N N . ASP A 1 98 ? -2.966 -8.644 -16.911 1.00 91.38 98 ASP A N 1
ATOM 755 C CA . ASP A 1 98 ? -3.626 -7.609 -1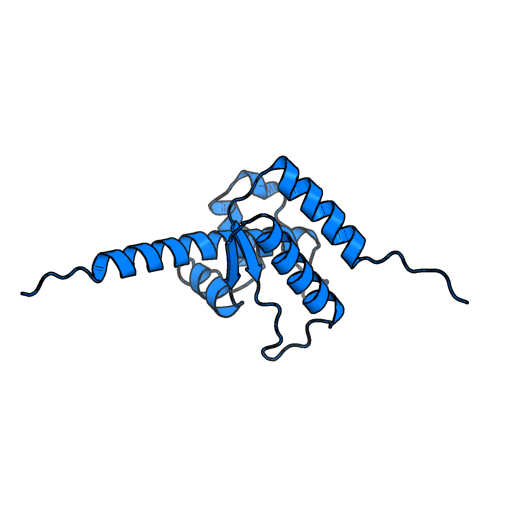7.725 1.00 91.38 98 ASP A CA 1
ATOM 756 C C . ASP A 1 98 ? -3.646 -6.225 -17.058 1.00 91.38 98 ASP A C 1
ATOM 758 O O . ASP A 1 98 ? -3.959 -5.205 -17.685 1.00 91.38 98 ASP A O 1
ATOM 762 N N . GLN A 1 99 ? -3.329 -6.165 -15.762 1.00 90.56 99 GLN A N 1
ATOM 763 C CA . GLN A 1 99 ? -3.208 -4.920 -15.013 1.00 90.56 99 GLN A CA 1
ATOM 764 C C . GLN A 1 99 ? -1.786 -4.363 -15.022 1.00 90.56 99 GLN A C 1
ATOM 766 O O . GLN A 1 99 ? -1.629 -3.176 -14.716 1.00 90.56 99 GLN A O 1
ATOM 771 N N . LEU A 1 100 ? -0.785 -5.162 -15.408 1.00 91.75 100 LEU A N 1
ATOM 772 C CA . LEU A 1 100 ? 0.620 -4.771 -15.407 1.00 91.75 100 LEU A CA 1
ATOM 773 C C . LEU A 1 100 ? 0.840 -3.563 -16.328 1.00 91.75 100 LEU A C 1
ATOM 775 O O . LEU A 1 100 ? 0.622 -3.654 -17.541 1.00 91.75 100 LEU A O 1
ATOM 779 N N . PRO A 1 101 ? 1.244 -2.398 -15.789 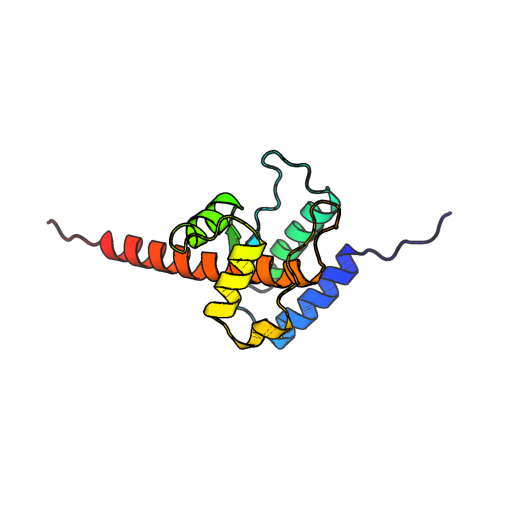1.00 86.94 101 PRO A N 1
ATOM 780 C CA . PRO A 1 101 ? 1.595 -1.275 -16.635 1.00 86.94 101 PRO A CA 1
ATOM 781 C C . PRO A 1 101 ? 2.830 -1.612 -17.471 1.00 86.94 101 PRO A C 1
ATOM 783 O O . PRO A 1 101 ? 3.758 -2.284 -17.013 1.00 86.94 101 PRO A O 1
ATOM 786 N N . ARG A 1 102 ? 2.858 -1.088 -18.699 1.00 87.19 102 ARG A N 1
ATOM 787 C CA . ARG A 1 102 ? 4.059 -1.141 -19.534 1.00 87.19 102 ARG A CA 1
ATOM 788 C C . ARG A 1 102 ? 5.220 -0.441 -18.815 1.00 87.19 102 ARG A C 1
ATOM 790 O O . ARG A 1 102 ? 4.966 0.548 -18.116 1.00 87.19 102 ARG A O 1
ATOM 797 N N . PRO A 1 103 ? 6.468 -0.899 -19.017 1.00 84.00 103 PRO A N 1
ATOM 798 C CA . PRO A 1 103 ? 7.642 -0.183 -18.542 1.00 84.00 103 PRO A CA 1
ATOM 799 C C . PRO A 1 103 ? 7.588 1.281 -18.981 1.00 84.00 103 PRO A C 1
ATOM 801 O O . PRO A 1 103 ? 7.357 1.583 -20.154 1.00 84.00 103 PRO A O 1
ATOM 804 N N . ARG A 1 104 ? 7.745 2.186 -18.013 1.00 81.25 104 ARG A N 1
ATOM 805 C CA . ARG A 1 104 ? 7.684 3.631 -18.249 1.00 81.25 104 ARG A CA 1
ATOM 806 C C . ARG A 1 104 ? 8.975 4.132 -18.883 1.00 81.25 104 ARG A C 1
ATOM 808 O O . ARG A 1 104 ? 10.051 3.608 -18.595 1.00 81.25 104 ARG A O 1
ATOM 815 N N . ARG A 1 105 ? 8.879 5.223 -19.636 1.00 80.94 105 ARG A N 1
ATOM 816 C CA . ARG A 1 105 ? 10.047 6.049 -19.968 1.00 80.94 105 ARG A CA 1
ATOM 817 C C . ARG A 1 105 ? 10.348 7.020 -18.824 1.00 80.94 105 ARG A C 1
ATOM 819 O O . ARG A 1 105 ? 9.479 7.316 -18.002 1.00 80.94 105 ARG A O 1
ATOM 826 N N . ASP A 1 106 ? 11.568 7.545 -18.761 1.00 74.38 106 ASP A N 1
ATOM 827 C CA . ASP A 1 106 ? 11.988 8.372 -17.620 1.00 74.38 106 ASP A CA 1
ATOM 828 C C . ASP A 1 106 ? 11.233 9.702 -17.502 1.00 74.38 106 ASP A C 1
ATOM 830 O O . ASP A 1 106 ? 11.021 10.180 -16.388 1.00 74.38 106 ASP A O 1
ATOM 834 N N . TRP A 1 107 ? 10.753 10.247 -18.623 1.00 76.94 107 TRP A N 1
ATOM 835 C CA . TRP A 1 107 ? 9.944 11.470 -18.674 1.00 76.94 107 TRP A CA 1
ATOM 836 C C . TRP A 1 107 ? 8.440 11.239 -18.457 1.00 76.94 107 TRP A C 1
ATOM 838 O O . TRP A 1 107 ? 7.666 12.196 -18.433 1.00 76.94 107 TRP A O 1
ATOM 848 N N . GLU A 1 108 ? 8.000 9.988 -18.309 1.00 83.38 108 GLU A N 1
ATOM 849 C CA . GLU A 1 108 ? 6.597 9.660 -18.066 1.00 83.38 108 GLU A CA 1
ATOM 850 C C . GLU A 1 108 ? 6.301 9.595 -16.564 1.00 83.38 108 GLU A C 1
ATOM 852 O O . GLU A 1 108 ? 7.025 8.984 -15.769 1.00 83.38 108 GLU A O 1
ATOM 857 N N . GLY A 1 109 ? 5.185 10.215 -16.174 1.00 78.81 109 GLY A N 1
ATOM 858 C CA . GLY A 1 109 ? 4.660 10.105 -14.818 1.00 78.81 109 GLY A CA 1
ATOM 859 C C . GLY A 1 109 ? 4.252 8.665 -14.469 1.00 78.81 109 GLY A C 1
ATOM 860 O O . GLY A 1 109 ? 4.004 7.846 -15.356 1.00 78.81 109 GLY A O 1
ATOM 861 N N . PRO A 1 110 ? 4.142 8.331 -13.172 1.00 74.94 110 PRO A N 1
ATOM 862 C CA . PRO A 1 110 ? 3.798 6.980 -12.751 1.00 74.94 110 PRO A CA 1
ATOM 863 C C . PRO A 1 110 ? 2.395 6.579 -13.251 1.00 74.94 110 PRO A C 1
ATOM 865 O O . PRO A 1 110 ? 1.432 7.332 -13.050 1.00 74.94 110 PRO A O 1
ATOM 868 N N . PRO A 1 111 ? 2.237 5.390 -13.862 1.00 84.69 111 PRO A N 1
ATOM 869 C CA . PRO A 1 111 ? 0.945 4.940 -14.360 1.00 84.69 111 PRO A CA 1
ATOM 870 C C . PRO A 1 111 ? -0.009 4.667 -13.194 1.00 84.69 111 PRO A C 1
ATOM 872 O O . PRO A 1 111 ? 0.377 4.083 -12.184 1.00 84.69 111 PRO A O 1
ATOM 875 N N . ARG A 1 112 ? -1.292 5.035 -13.339 1.00 84.31 112 ARG A N 1
ATOM 876 C CA . ARG A 1 112 ? -2.305 4.859 -12.274 1.00 84.31 112 ARG A CA 1
ATOM 877 C C . ARG A 1 112 ? -2.410 3.417 -11.773 1.00 84.31 112 ARG A C 1
ATOM 879 O O . ARG A 1 112 ? -2.637 3.213 -10.586 1.00 84.31 112 ARG A O 1
ATOM 886 N N . ARG A 1 113 ? -2.227 2.437 -12.666 1.00 89.12 113 ARG A N 1
ATOM 887 C CA . ARG A 1 113 ? -2.277 1.005 -12.333 1.00 89.12 113 ARG A CA 1
ATOM 888 C C . ARG A 1 113 ? -1.142 0.565 -11.409 1.00 89.12 113 ARG A C 1
ATOM 890 O O . ARG A 1 113 ? -1.324 -0.391 -10.672 1.00 89.12 113 ARG A O 1
ATOM 897 N N . MET A 1 114 ? -0.027 1.302 -11.359 1.00 91.00 114 MET A N 1
ATOM 898 C CA . MET A 1 114 ? 1.076 1.002 -10.438 1.00 91.00 114 MET A CA 1
ATOM 899 C C . MET A 1 114 ? 0.630 1.026 -8.973 1.00 91.00 114 MET A C 1
ATOM 901 O O . MET A 1 114 ? 1.131 0.245 -8.178 1.00 91.00 114 MET A O 1
ATOM 905 N N . ALA A 1 115 ? -0.367 1.847 -8.619 1.00 89.62 115 ALA A N 1
ATOM 906 C CA . ALA A 1 115 ? -0.892 1.890 -7.254 1.00 89.62 115 ALA A CA 1
ATOM 907 C C . ALA A 1 115 ? -1.491 0.545 -6.791 1.00 89.62 115 ALA A C 1
ATOM 909 O O . ALA A 1 115 ? -1.478 0.259 -5.598 1.00 89.62 115 ALA A O 1
ATOM 910 N N . LEU A 1 116 ? -1.991 -0.283 -7.718 1.00 92.19 116 LEU A N 1
ATOM 911 C CA . LEU A 1 116 ? -2.469 -1.634 -7.411 1.00 92.19 116 LEU A CA 1
ATOM 912 C C . LEU A 1 116 ? -1.308 -2.552 -7.009 1.00 92.19 116 LEU A C 1
ATOM 914 O O . LEU A 1 116 ? -1.426 -3.306 -6.050 1.00 92.19 116 LEU A O 1
ATOM 918 N N . PHE A 1 117 ? -0.176 -2.443 -7.706 1.00 93.50 117 PHE A N 1
ATOM 919 C CA . PHE A 1 117 ? 1.031 -3.212 -7.406 1.00 93.50 117 PHE A CA 1
ATOM 920 C C . PHE A 1 117 ? 1.748 -2.700 -6.159 1.00 93.50 117 PHE A C 1
ATOM 922 O O . PHE A 1 117 ? 2.225 -3.512 -5.377 1.00 93.50 117 PHE A O 1
ATOM 929 N N . ASP A 1 118 ? 1.7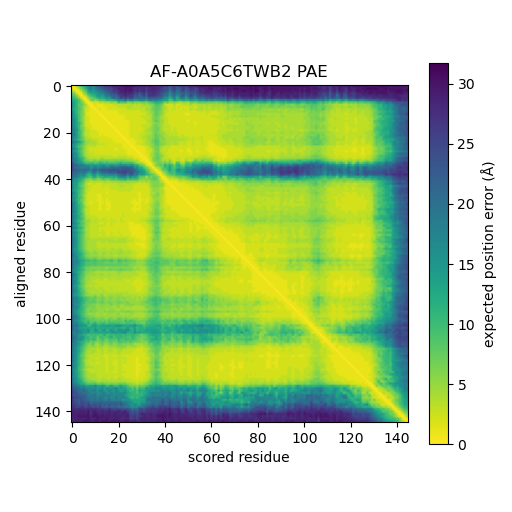55 -1.386 -5.912 1.00 91.19 118 ASP A N 1
ATOM 930 C CA . ASP A 1 118 ? 2.244 -0.818 -4.649 1.00 91.19 118 ASP A CA 1
ATOM 931 C C . ASP A 1 118 ? 1.434 -1.383 -3.456 1.00 91.19 118 ASP A C 1
ATOM 933 O O . ASP A 1 118 ? 2.010 -1.761 -2.436 1.00 91.19 118 ASP A O 1
ATOM 937 N N . ALA A 1 119 ? 0.104 -1.505 -3.591 1.00 92.56 119 ALA A N 1
ATOM 938 C CA . ALA A 1 119 ? -0.749 -2.127 -2.574 1.00 92.56 119 ALA A CA 1
ATOM 939 C C . ALA A 1 119 ? -0.500 -3.642 -2.441 1.00 92.56 119 ALA A C 1
ATOM 941 O O . ALA A 1 119 ? -0.351 -4.140 -1.327 1.00 92.56 119 ALA A O 1
ATOM 942 N N . GLY A 1 120 ? -0.398 -4.369 -3.558 1.00 93.25 120 GLY A N 1
ATOM 943 C CA . GLY A 1 120 ? -0.079 -5.801 -3.556 1.00 93.25 120 GLY A CA 1
ATOM 944 C C . GLY A 1 120 ? 1.282 -6.105 -2.923 1.00 93.25 120 GLY A C 1
ATOM 945 O O . GLY A 1 120 ? 1.412 -7.064 -2.167 1.00 93.25 120 GLY A O 1
ATOM 946 N N . ALA A 1 121 ? 2.276 -5.244 -3.150 1.00 93.69 121 ALA A N 1
ATOM 947 C CA . ALA A 1 121 ? 3.587 -5.349 -2.524 1.00 93.69 121 ALA A CA 1
ATOM 948 C C . ALA A 1 121 ? 3.506 -5.226 -0.997 1.00 93.69 121 ALA A C 1
ATOM 950 O O . ALA A 1 121 ? 4.158 -5.990 -0.290 1.00 93.69 121 ALA A O 1
ATOM 951 N N . ALA A 1 122 ? 2.682 -4.307 -0.483 1.00 93.00 122 ALA A N 1
ATOM 952 C CA . ALA A 1 122 ? 2.461 -4.166 0.954 1.00 93.00 122 ALA A CA 1
ATOM 953 C C . ALA A 1 122 ? 1.778 -5.405 1.558 1.00 93.00 122 ALA A C 1
ATOM 955 O O . ALA A 1 122 ? 2.165 -5.851 2.633 1.00 93.00 122 ALA A O 1
ATOM 956 N N . VAL A 1 123 ? 0.810 -5.998 0.851 1.00 92.81 123 VAL A N 1
ATOM 957 C CA . VAL A 1 123 ? 0.147 -7.243 1.280 1.00 92.81 123 VAL A CA 1
ATOM 958 C C . VAL A 1 123 ? 1.131 -8.415 1.311 1.00 92.81 123 VAL A C 1
ATOM 960 O O . VAL A 1 123 ? 1.179 -9.149 2.292 1.00 92.81 123 VAL A O 1
ATOM 963 N N . ILE A 1 124 ? 1.962 -8.580 0.280 1.00 91.62 124 ILE A N 1
ATOM 964 C CA . ILE A 1 124 ? 2.985 -9.637 0.261 1.00 91.62 124 ILE A CA 1
ATOM 965 C C . ILE A 1 124 ? 4.007 -9.426 1.378 1.00 91.62 124 ILE A C 1
ATOM 967 O O . ILE A 1 124 ? 4.361 -10.382 2.062 1.00 91.62 124 ILE A O 1
ATOM 971 N N . ALA A 1 125 ? 4.440 -8.183 1.608 1.00 92.06 125 ALA A N 1
ATOM 972 C CA . ALA A 1 125 ? 5.321 -7.858 2.724 1.00 92.06 125 ALA A CA 1
ATOM 973 C C . ALA A 1 125 ? 4.677 -8.205 4.074 1.00 92.06 125 ALA A C 1
ATOM 975 O O . ALA A 1 125 ? 5.358 -8.726 4.952 1.00 92.06 125 ALA A O 1
ATOM 976 N N . HIS A 1 126 ? 3.365 -7.989 4.221 1.00 92.69 126 HIS A N 1
ATOM 977 C CA . HIS A 1 126 ? 2.632 -8.383 5.419 1.00 92.69 126 HIS A CA 1
ATOM 978 C C . HIS A 1 126 ? 2.671 -9.891 5.658 1.00 92.69 126 HIS A C 1
ATOM 980 O O . HIS A 1 126 ? 3.016 -10.314 6.756 1.00 92.69 126 HIS A O 1
ATOM 986 N N . TYR A 1 127 ? 2.402 -10.705 4.636 1.00 89.75 127 TYR A N 1
ATOM 987 C CA . TYR A 1 127 ? 2.479 -12.160 4.778 1.00 89.75 127 TYR A CA 1
ATOM 988 C C . TYR A 1 127 ? 3.906 -12.657 4.996 1.00 89.75 127 TYR A C 1
ATOM 990 O O . TYR A 1 127 ? 4.114 -13.556 5.802 1.00 89.75 127 TYR A O 1
ATOM 998 N N . HIS A 1 128 ? 4.892 -12.065 4.323 1.00 87.50 128 HIS A N 1
ATOM 999 C CA . HIS A 1 128 ? 6.287 -12.463 4.474 1.00 87.50 128 HIS A CA 1
ATOM 1000 C C . HIS A 1 128 ? 6.813 -12.134 5.876 1.00 87.50 128 HIS A C 1
ATOM 1002 O O . HIS A 1 128 ? 7.316 -13.009 6.569 1.00 87.50 128 HIS A O 1
ATOM 1008 N N . LEU A 1 129 ? 6.642 -10.889 6.330 1.00 85.19 129 LEU A N 1
ATOM 1009 C CA . LEU A 1 129 ? 7.114 -10.444 7.644 1.00 85.19 129 LEU A CA 1
ATOM 1010 C C . LEU A 1 129 ? 6.242 -10.973 8.784 1.00 85.19 129 LEU A C 1
ATOM 1012 O O . LEU A 1 129 ? 6.754 -11.216 9.869 1.00 85.19 129 LEU A O 1
ATOM 1016 N N . GLY A 1 130 ? 4.942 -11.154 8.553 1.00 77.75 130 GLY A N 1
ATOM 1017 C CA . GLY A 1 130 ? 4.024 -11.787 9.495 1.00 77.75 130 GLY A CA 1
ATOM 1018 C C . GLY A 1 130 ? 4.389 -13.249 9.722 1.00 77.75 130 GLY A C 1
ATOM 1019 O O . GLY A 1 130 ? 4.554 -13.649 10.868 1.00 77.75 130 GLY A O 1
ATOM 1020 N N . ALA A 1 131 ? 4.619 -14.020 8.653 1.00 65.50 131 ALA A N 1
ATOM 1021 C CA . ALA A 1 131 ? 5.120 -15.387 8.766 1.00 65.50 131 ALA A CA 1
ATOM 1022 C C . ALA A 1 131 ? 6.474 -15.426 9.485 1.00 65.50 131 ALA A C 1
ATOM 1024 O O . ALA A 1 131 ? 6.627 -16.190 10.431 1.00 65.50 131 ALA A O 1
ATOM 1025 N N . SER A 1 132 ? 7.425 -14.562 9.114 1.00 62.44 132 SER A N 1
ATOM 1026 C CA . SER A 1 132 ? 8.723 -14.491 9.795 1.00 62.44 132 SER A CA 1
ATOM 1027 C C . SER A 1 132 ? 8.591 -14.177 11.289 1.00 62.44 132 SER A C 1
ATOM 1029 O O . SER A 1 132 ? 9.238 -14.836 12.093 1.00 62.44 132 SER A O 1
ATOM 1031 N N . ARG A 1 133 ? 7.719 -13.236 11.679 1.00 60.38 133 ARG A N 1
ATOM 1032 C CA . ARG A 1 133 ? 7.456 -12.898 13.091 1.00 60.38 133 ARG A CA 1
ATOM 1033 C C . ARG A 1 133 ? 6.761 -14.030 13.847 1.00 60.38 133 ARG A C 1
ATOM 1035 O O . ARG A 1 133 ? 7.080 -14.256 15.008 1.00 60.38 133 ARG A O 1
ATOM 1042 N N . LEU A 1 134 ? 5.842 -14.748 13.198 1.00 59.78 134 LEU A N 1
ATOM 1043 C CA . LEU A 1 134 ? 5.216 -15.942 13.767 1.00 59.78 134 LEU A CA 1
ATOM 1044 C C . LEU A 1 134 ? 6.269 -17.025 14.024 1.00 59.78 134 LEU A C 1
ATOM 1046 O O . LEU A 1 134 ? 6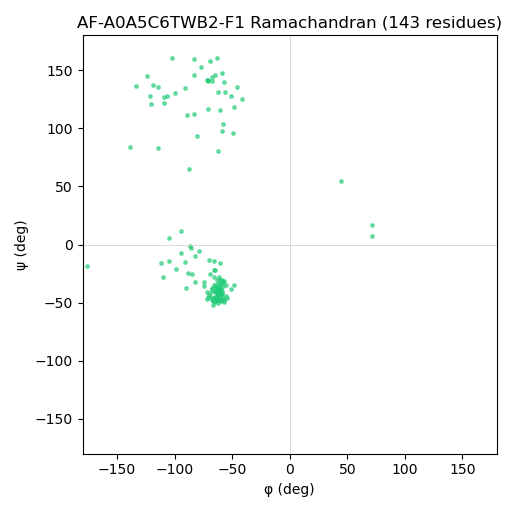.359 -17.521 15.142 1.00 59.78 134 LEU A O 1
ATOM 1050 N N . PHE A 1 135 ? 7.114 -17.345 13.042 1.00 54.47 135 PHE A N 1
ATOM 1051 C CA . PHE A 1 135 ? 8.180 -18.334 13.220 1.00 54.47 135 PHE A CA 1
ATOM 1052 C C . PHE A 1 135 ? 9.211 -17.906 14.276 1.00 54.47 135 PHE A C 1
ATOM 1054 O O . PHE A 1 135 ? 9.603 -18.733 15.089 1.00 54.47 135 PHE A O 1
ATOM 1061 N N . GLU A 1 136 ? 9.587 -16.626 14.343 1.00 59.16 136 GLU A N 1
ATOM 1062 C CA . GLU A 1 136 ? 10.479 -16.097 15.388 1.00 59.16 136 GLU A CA 1
ATOM 1063 C C . GLU A 1 136 ? 9.864 -16.219 16.795 1.00 59.16 136 GLU A C 1
ATOM 1065 O O . GLU A 1 136 ? 10.550 -16.626 17.733 1.00 59.16 136 GLU A O 1
ATOM 1070 N N . SER A 1 137 ? 8.557 -15.956 16.932 1.00 57.03 137 SER A N 1
ATOM 1071 C CA . SER A 1 137 ? 7.826 -16.124 18.198 1.00 57.03 137 SER A CA 1
ATOM 1072 C C . SER A 1 137 ? 7.643 -17.586 18.620 1.00 57.03 137 SER A C 1
ATOM 1074 O O . SER A 1 137 ? 7.525 -17.866 19.805 1.00 57.03 137 SER A O 1
ATOM 1076 N N . LEU A 1 138 ? 7.648 -18.522 17.663 1.00 57.38 138 LEU A N 1
ATOM 1077 C CA . LEU A 1 138 ? 7.600 -19.965 17.924 1.00 57.38 138 LEU A CA 1
ATOM 1078 C C . LEU A 1 138 ? 8.995 -20.554 18.189 1.00 57.38 138 LEU A C 1
ATOM 1080 O O . LEU A 1 138 ? 9.115 -21.574 18.855 1.00 57.38 138 LEU A O 1
ATOM 1084 N N . SER A 1 139 ? 10.058 -19.923 17.679 1.00 58.12 139 SER A N 1
ATOM 1085 C CA . SER A 1 139 ? 11.452 -20.296 17.959 1.00 58.12 139 SER A CA 1
ATOM 1086 C C . SER A 1 139 ? 11.986 -19.736 19.278 1.00 58.12 139 SER A C 1
ATOM 1088 O O . SER A 1 139 ? 13.068 -20.135 19.694 1.00 58.12 139 SER A O 1
ATOM 1090 N N . THR A 1 140 ? 11.260 -18.831 19.943 1.00 54.97 140 THR A N 1
ATOM 1091 C CA . THR A 1 140 ? 11.629 -18.352 21.287 1.00 54.97 140 THR A CA 1
ATOM 1092 C C . THR A 1 140 ? 11.252 -19.331 22.404 1.00 54.97 140 THR A C 1
ATOM 1094 O O . THR A 1 140 ? 11.681 -19.135 23.539 1.00 54.97 140 THR A O 1
ATOM 1097 N N . ASP A 1 141 ? 10.550 -20.420 22.079 1.00 50.38 141 ASP A N 1
ATOM 1098 C CA . ASP A 1 141 ? 10.383 -21.581 22.953 1.00 50.38 141 ASP A CA 1
ATOM 1099 C C . ASP A 1 141 ? 11.546 -22.575 22.747 1.00 50.38 141 ASP A C 1
ATOM 1101 O O . ASP A 1 141 ? 11.343 -23.693 22.275 1.00 50.38 141 ASP A O 1
ATOM 1105 N N . ASP A 1 142 ? 12.781 -22.181 23.086 1.00 43.81 142 ASP A N 1
ATOM 1106 C CA . ASP A 1 142 ? 13.827 -23.170 23.383 1.00 43.81 142 ASP A CA 1
ATOM 1107 C C . ASP A 1 142 ? 13.767 -23.500 24.887 1.00 43.81 142 ASP A C 1
ATOM 1109 O O . ASP A 1 142 ? 14.028 -22.631 25.730 1.00 43.81 142 ASP A O 1
ATOM 1113 N N . PRO A 1 143 ? 13.366 -24.727 25.267 1.00 52.03 143 PRO A N 1
ATOM 1114 C CA . PRO A 1 143 ? 13.247 -25.131 26.652 1.00 52.03 143 PRO A CA 1
ATOM 1115 C C . PRO A 1 143 ? 14.632 -25.509 27.173 1.00 52.03 143 PRO A C 1
ATOM 1117 O O . PRO A 1 143 ? 15.043 -26.661 27.097 1.00 52.03 143 PRO A O 1
ATOM 1120 N N . THR A 1 144 ? 15.342 -24.566 27.779 1.00 45.16 144 THR A N 1
ATOM 1121 C CA . THR A 1 144 ? 16.435 -24.914 28.697 1.00 45.16 144 THR A CA 1
ATOM 1122 C C . THR A 1 144 ? 16.083 -24.469 30.107 1.00 45.16 144 THR A C 1
ATOM 1124 O O . THR A 1 144 ? 16.439 -23.394 30.588 1.00 45.16 144 THR A O 1
ATOM 1127 N N . LYS A 1 145 ? 15.305 -25.347 30.746 1.00 39.19 145 LYS A N 1
ATOM 1128 C CA . LYS A 1 145 ? 15.509 -25.692 32.151 1.00 39.19 145 LYS A CA 1
ATOM 1129 C C . LYS A 1 145 ? 16.796 -26.498 32.287 1.00 39.19 145 LYS A C 1
ATOM 1131 O O . LYS A 1 145 ? 17.063 -27.299 31.364 1.00 39.19 145 LYS A O 1
#

Radius of gyration: 18.2 Å; Cα contacts (8 Å, |Δi|>4): 108; chains: 1; bounding box: 35×59×52 Å

Foldseek 3Di:
DDDDPDLVLVVVVVVVVVVCVVPVDQEDEEEDQPDPDDCDDPSSVVSVVVVVVVCVVSNHHYHYHYPVLLQVLCVVVVQRDLLSLLVVLCVVPVVCPVLRDDDDDPPDDDDPSSVVSVRVSRVSSCVVVVVVVVVVVVVVPPDDD

Nearest PDB structures (foldseek):
  6lw3-assembly1_B  TM=7.659E-01  e=2.725E-03  Pseudomonas aeruginosa
  7xhj-assembly1_A  TM=7.888E-01  e=4.118E-03  Deinococcus radiodurans R1 = ATCC 13939 = DSM 20539
  7w8d-assembly1_B  TM=7.302E-01  e=3.882E-03  Deinococcus radiodurans
  4n0i-assembly1_A  TM=3.083E-01  e=5.850E-02  Saccharomyces cerevisiae S288C
  3a1k-assembly1_A  TM=3.157E-01  e=1.052E+00  Rhodococcus sp. N-771

Sequence (145 aa):
MSDTKADKNAGCLRKLEKIISRLEPQTIVLEAFEPSSAKRSTRIVRLCRSVVALAQSRGMEVVVYTKGEIRSCFASVGARTRQEVAEAIVRSFEPLRDQLPRPRRDWEGPPRRMALFDAGAAVIAHYHLGASRLFESLSTDDPTK

pLDDT: mean 82.99, std 15.88, range [31.61, 96.88]

Secondary structure (DSSP, 8-state):
-------HHHHHHHHHHHHHHHH--SEEEEE--S-SSS---HHHHHHHHHHHHHHHHTT-EEEEE-HHHHHHHHHTTT--SHHHHHHHHHHH-GGGGGG-PPPPPTTSPPPTTHHHHHHHHHHHHHHHHHHHHHHHHHHT-----

InterPro domains:
  IPR036397 Ribonuclease H superfamily [G3DSA:3.30.420.10] (2-133)

Mean predicted aligned error: 8.39 Å